Protein AF-A0A6G4N184-F1 (afdb_monomer_lite)

Foldseek 3Di:
DDDDDDDDDDDDDDDDDDDDDDDDDDDDDDDDPPPDPPPPPPDPDDDPVNVVVVVVVVVVVVVVVVV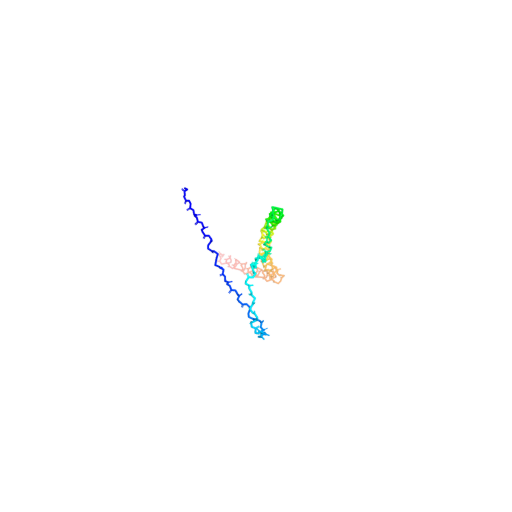VVVVVVVVVVVVVVVVVVVVVVVVVVVVVVVVVVCPDPVNVVVVVVVVVVVVVVVVVVVVVVVVVVD

Structure (mmCIF, N/CA/C/O backbone):
data_AF-A0A6G4N184-F1
#
_entry.id   AF-A0A6G4N184-F1
#
loop_
_atom_site.group_PDB
_atom_site.id
_atom_site.type_symbol
_atom_site.label_atom_id
_atom_site.label_alt_id
_atom_site.label_comp_id
_atom_site.label_asym_id
_atom_site.label_entity_id
_atom_site.label_seq_id
_atom_site.pdbx_PDB_ins_code
_atom_site.Cartn_x
_atom_site.Cartn_y
_atom_site.Cartn_z
_atom_site.occupancy
_atom_site.B_iso_or_equiv
_atom_site.auth_seq_id
_atom_site.auth_comp_id
_atom_site.auth_asym_id
_atom_site.auth_atom_id
_atom_site.pdbx_PDB_model_num
ATOM 1 N N . MET A 1 1 ? 22.943 38.000 -37.585 1.00 46.94 1 MET A N 1
ATOM 2 C CA . MET A 1 1 ? 23.898 37.124 -38.301 1.00 46.94 1 MET A CA 1
ATOM 3 C C . MET A 1 1 ? 25.256 37.806 -38.342 1.00 46.94 1 MET A C 1
ATOM 5 O O . MET A 1 1 ? 25.339 38.854 -38.963 1.00 46.94 1 MET A O 1
ATOM 9 N N . ASN A 1 2 ? 26.290 37.241 -37.702 1.00 30.62 2 ASN A N 1
ATOM 10 C CA . ASN A 1 2 ? 27.669 37.341 -38.196 1.00 30.62 2 ASN A CA 1
ATOM 11 C C . ASN A 1 2 ? 28.578 36.256 -37.573 1.00 30.62 2 ASN A C 1
ATOM 13 O O . ASN A 1 2 ? 28.830 36.250 -36.375 1.00 30.62 2 ASN A O 1
ATOM 17 N N . LYS A 1 3 ? 28.984 35.324 -38.442 1.00 45.38 3 LYS A N 1
ATOM 18 C CA . LYS A 1 3 ? 30.192 34.478 -38.499 1.00 45.38 3 LYS A CA 1
ATOM 19 C C . LYS A 1 3 ? 30.942 34.129 -37.198 1.00 45.38 3 LYS A C 1
ATOM 21 O O . LYS A 1 3 ? 31.739 34.912 -36.699 1.00 45.38 3 LYS A O 1
ATOM 26 N N . VAL A 1 4 ? 30.845 32.859 -36.796 1.00 41.88 4 VAL A N 1
ATOM 27 C CA . VAL A 1 4 ? 31.883 32.159 -36.018 1.00 41.88 4 VAL A CA 1
ATOM 28 C C . VAL A 1 4 ? 32.733 31.318 -36.973 1.00 41.88 4 VAL A C 1
ATOM 30 O O . VAL A 1 4 ? 32.348 30.215 -37.356 1.00 41.88 4 VAL A O 1
ATOM 33 N N . SER A 1 5 ? 33.886 31.853 -37.380 1.00 42.06 5 SER A N 1
ATOM 34 C CA . SER A 1 5 ? 34.944 31.081 -38.041 1.00 42.06 5 SER A CA 1
ATOM 35 C C . SER A 1 5 ? 35.643 30.210 -37.000 1.00 42.06 5 SER A C 1
ATOM 37 O O . SER A 1 5 ? 36.373 30.722 -36.154 1.00 42.06 5 SER A O 1
ATOM 39 N N . LYS A 1 6 ? 35.431 28.893 -37.047 1.00 45.97 6 LYS A N 1
ATOM 40 C CA . LYS A 1 6 ? 36.236 27.935 -36.281 1.00 45.97 6 LYS A CA 1
ATOM 41 C C . LYS A 1 6 ? 37.423 27.490 -37.132 1.00 45.97 6 LYS A C 1
ATOM 43 O O . LYS A 1 6 ? 37.313 26.572 -37.938 1.00 45.97 6 LYS A O 1
ATOM 48 N N . THR A 1 7 ? 38.549 28.168 -36.949 1.00 41.00 7 THR A N 1
ATOM 49 C CA . THR A 1 7 ? 39.866 27.714 -37.405 1.00 41.00 7 THR A CA 1
ATOM 50 C C . THR A 1 7 ? 40.267 26.495 -36.575 1.00 41.00 7 THR A C 1
ATOM 52 O O . THR A 1 7 ? 40.469 26.609 -35.369 1.00 41.00 7 THR A O 1
ATOM 55 N N . LEU A 1 8 ? 40.363 25.323 -37.201 1.00 42.81 8 LEU A N 1
ATOM 56 C CA . LEU A 1 8 ? 40.906 24.119 -36.574 1.00 42.81 8 LEU A CA 1
ATOM 57 C C . LEU A 1 8 ? 42.427 24.105 -36.780 1.00 42.81 8 LEU A C 1
ATOM 59 O O . LEU A 1 8 ? 42.909 23.757 -37.855 1.00 42.81 8 LEU A O 1
ATOM 63 N N . MET A 1 9 ? 43.188 24.505 -35.758 1.00 34.97 9 MET A N 1
ATOM 64 C CA . MET A 1 9 ? 44.626 24.226 -35.693 1.00 34.97 9 MET A CA 1
ATOM 65 C C . MET A 1 9 ? 44.822 22.738 -35.399 1.00 34.97 9 MET A C 1
ATOM 67 O O . MET A 1 9 ? 44.375 22.245 -34.366 1.00 34.97 9 MET A O 1
ATOM 71 N N . THR A 1 10 ? 45.487 22.026 -36.306 1.00 38.78 10 THR A N 1
ATOM 72 C CA . THR A 1 10 ? 45.883 20.628 -36.098 1.00 38.78 10 THR A CA 1
ATOM 73 C C . THR A 1 10 ? 47.377 20.604 -35.800 1.00 38.78 10 THR A C 1
ATOM 75 O O . THR A 1 10 ? 48.195 20.808 -36.693 1.00 38.78 10 THR A O 1
ATOM 78 N N . THR A 1 11 ? 47.734 20.403 -34.534 1.00 34.88 11 THR A N 1
ATOM 79 C CA . THR A 1 11 ? 49.121 20.213 -34.096 1.00 34.88 11 THR A CA 1
ATOM 80 C C . THR A 1 11 ? 49.549 18.782 -34.417 1.00 34.88 11 THR A C 1
ATOM 82 O O . THR A 1 11 ? 48.914 17.835 -33.958 1.00 34.88 11 THR A O 1
ATOM 85 N N . VAL A 1 12 ? 50.614 18.612 -35.202 1.00 36.44 12 VAL A N 1
ATOM 86 C CA . VAL A 1 12 ? 51.192 17.296 -35.521 1.00 36.44 12 VAL A CA 1
ATOM 87 C C . VAL A 1 12 ? 52.353 17.033 -34.565 1.00 36.44 12 VAL A C 1
ATOM 89 O O . VAL A 1 12 ? 53.339 17.765 -34.574 1.00 36.44 12 VAL A O 1
ATOM 92 N N . ALA A 1 13 ? 52.234 15.999 -33.733 1.00 31.69 13 ALA A N 1
ATOM 93 C CA . ALA A 1 13 ? 53.329 15.502 -32.905 1.00 31.69 13 ALA A CA 1
ATOM 94 C C . ALA A 1 13 ? 54.112 14.437 -33.687 1.00 31.69 13 ALA A C 1
ATOM 96 O O . ALA A 1 13 ? 53.571 13.392 -34.045 1.00 31.69 13 ALA A O 1
ATOM 97 N N . THR A 1 14 ? 55.386 14.703 -33.966 1.00 35.19 14 THR A N 1
ATOM 98 C CA . THR A 1 14 ? 56.312 13.753 -34.595 1.00 35.19 14 THR A CA 1
ATOM 99 C C . THR A 1 14 ? 56.845 12.764 -33.559 1.00 35.19 14 THR A C 1
ATOM 101 O O . THR A 1 14 ? 57.525 13.168 -32.618 1.00 35.19 14 THR A O 1
ATOM 104 N N . VAL A 1 15 ? 56.574 11.470 -33.746 1.00 30.14 15 VAL A N 1
ATOM 105 C CA . VAL A 1 15 ? 57.182 10.378 -32.969 1.00 30.14 15 VAL A CA 1
ATOM 106 C C . VAL A 1 15 ? 58.354 9.810 -33.765 1.00 30.14 15 VAL A C 1
ATOM 108 O O . VAL A 1 15 ? 58.165 9.259 -34.847 1.00 30.14 15 VAL A O 1
ATOM 111 N N . ALA A 1 16 ? 59.567 9.949 -33.230 1.00 35.03 16 ALA A N 1
ATOM 112 C CA . ALA A 1 16 ? 60.762 9.293 -33.745 1.00 35.03 16 ALA A CA 1
ATOM 113 C C . ALA A 1 16 ? 60.867 7.883 -33.149 1.00 35.03 16 ALA A C 1
ATOM 115 O O . ALA A 1 16 ? 60.905 7.731 -31.929 1.00 35.03 16 ALA A O 1
ATOM 116 N N . VAL A 1 17 ? 60.945 6.856 -33.998 1.00 37.50 17 VAL A N 1
ATOM 117 C CA . VAL A 1 17 ? 61.327 5.503 -33.573 1.00 37.50 17 VAL A CA 1
ATOM 118 C C . VAL A 1 17 ? 62.785 5.285 -33.962 1.00 37.50 17 VAL A C 1
ATOM 120 O O . VAL A 1 17 ? 63.120 5.125 -35.132 1.00 37.50 17 VAL A O 1
ATOM 123 N N . VAL A 1 18 ? 63.649 5.318 -32.949 1.00 38.09 18 VAL A N 1
ATOM 124 C CA . VAL A 1 18 ? 65.041 4.861 -32.997 1.00 38.09 18 VAL A CA 1
ATOM 125 C C . VAL A 1 18 ? 65.033 3.343 -32.812 1.00 38.09 18 VAL A C 1
ATOM 127 O O . VAL A 1 18 ? 64.516 2.853 -31.810 1.00 38.09 18 VAL A O 1
ATOM 130 N N . GLY A 1 19 ? 65.610 2.600 -33.758 1.00 32.34 19 GLY A N 1
ATOM 131 C CA . GLY A 1 19 ? 65.706 1.142 -33.693 1.00 32.34 19 GLY A CA 1
ATOM 132 C C . GLY A 1 19 ? 66.951 0.590 -34.389 1.00 32.34 19 GLY A C 1
ATOM 133 O O . GLY A 1 19 ? 66.926 0.351 -35.586 1.00 32.34 19 GLY A O 1
ATOM 134 N N . ALA A 1 20 ? 67.999 0.379 -33.586 1.00 37.50 20 ALA A N 1
ATOM 135 C CA . ALA A 1 20 ? 69.068 -0.624 -33.704 1.00 37.50 20 ALA A CA 1
ATOM 136 C C . ALA A 1 20 ? 69.961 -0.681 -34.973 1.00 37.50 20 ALA A C 1
ATOM 138 O O . ALA A 1 20 ? 69.730 -1.444 -35.900 1.00 37.50 20 ALA A O 1
ATOM 139 N N . GLY A 1 21 ? 71.077 0.055 -34.902 1.00 41.72 21 GLY A N 1
ATOM 140 C CA . GLY A 1 21 ? 72.451 -0.412 -35.155 1.00 41.72 21 GLY A CA 1
ATOM 141 C C . GLY A 1 21 ? 72.772 -1.326 -36.346 1.00 41.72 21 GLY A C 1
ATOM 142 O O . GLY A 1 21 ? 72.726 -2.544 -36.220 1.00 41.72 21 GLY A O 1
ATOM 143 N N . GLN A 1 22 ? 73.356 -0.739 -37.395 1.00 33.66 22 GLN A N 1
ATOM 144 C CA . GLN A 1 22 ? 74.527 -1.304 -38.077 1.00 33.66 22 GLN A CA 1
ATOM 145 C C . GLN A 1 22 ? 75.290 -0.181 -38.794 1.00 33.66 22 GLN A C 1
ATOM 147 O O . GLN A 1 22 ? 74.734 0.536 -39.621 1.00 33.66 22 GLN A O 1
ATOM 152 N N . VAL A 1 23 ? 76.561 0.004 -38.430 1.00 38.50 23 VAL A N 1
ATOM 153 C CA . VAL A 1 23 ? 77.491 0.918 -39.104 1.00 38.50 23 VAL A CA 1
ATOM 154 C C . VAL A 1 23 ? 78.084 0.209 -40.321 1.00 38.50 23 VAL A C 1
ATOM 156 O O . VAL A 1 23 ? 78.752 -0.811 -40.179 1.00 38.50 23 VAL A O 1
ATOM 159 N N . VAL A 1 24 ? 77.854 0.752 -41.513 1.00 36.00 24 VAL A N 1
ATOM 160 C CA . VAL A 1 24 ? 78.585 0.405 -42.740 1.00 36.00 24 VAL A CA 1
ATOM 161 C C . VAL A 1 24 ? 79.142 1.691 -43.335 1.00 36.00 24 VAL A C 1
ATOM 163 O O . VAL A 1 24 ? 78.451 2.708 -43.393 1.00 36.00 24 VAL A O 1
ATOM 166 N N . GLN A 1 25 ? 80.434 1.650 -43.663 1.00 36.00 25 GLN A N 1
ATOM 167 C CA . GLN A 1 25 ? 81.194 2.775 -44.195 1.00 36.00 25 GLN A CA 1
ATOM 168 C C . GLN A 1 25 ? 80.622 3.253 -45.534 1.00 36.00 25 GLN A C 1
ATOM 170 O O . GLN A 1 25 ? 80.062 2.474 -46.301 1.00 36.00 25 GLN A O 1
ATOM 175 N N . ALA A 1 26 ? 80.751 4.557 -45.770 1.00 38.69 26 ALA A N 1
ATOM 176 C CA . ALA A 1 26 ? 80.214 5.246 -46.929 1.00 38.69 26 ALA A CA 1
ATOM 177 C C . ALA A 1 26 ? 81.059 4.965 -48.180 1.00 38.69 26 ALA A C 1
ATOM 179 O O . ALA A 1 26 ? 82.095 5.595 -48.386 1.00 38.69 26 ALA A O 1
ATOM 180 N N . GLU A 1 27 ? 80.588 4.059 -49.034 1.00 35.69 27 GLU A N 1
ATOM 181 C CA . GLU A 1 27 ? 80.900 4.139 -50.459 1.00 35.69 27 GLU A CA 1
ATOM 182 C C . GLU A 1 27 ? 80.143 5.347 -51.037 1.00 35.69 27 GLU A C 1
ATOM 184 O O . GLU A 1 27 ? 78.963 5.551 -50.744 1.00 35.69 27 GLU A O 1
ATOM 189 N N . ASP A 1 28 ? 80.831 6.165 -51.829 1.00 42.22 28 ASP A N 1
ATOM 190 C CA . ASP A 1 28 ? 80.302 7.349 -52.508 1.00 42.22 28 ASP A CA 1
ATOM 191 C C . ASP A 1 28 ? 79.188 6.957 -53.497 1.00 42.22 28 ASP A C 1
ATOM 193 O O . ASP A 1 28 ? 79.433 6.583 -54.646 1.00 42.22 28 ASP A O 1
ATOM 197 N N . VAL A 1 29 ? 77.936 6.985 -53.032 1.00 39.38 29 VAL A N 1
ATOM 198 C CA . VAL A 1 29 ? 76.754 6.784 -53.872 1.00 39.38 29 VAL A CA 1
ATOM 199 C C . VAL A 1 29 ? 76.215 8.159 -54.251 1.00 39.38 29 VAL A C 1
ATOM 201 O O . VAL A 1 29 ? 75.617 8.852 -53.428 1.00 39.38 29 VAL A O 1
ATOM 204 N N . GLN A 1 30 ? 76.407 8.537 -55.520 1.00 39.91 30 GLN A N 1
ATOM 205 C CA . GLN A 1 30 ? 75.717 9.663 -56.160 1.00 39.91 30 GLN A CA 1
ATOM 206 C C . GLN A 1 30 ? 74.243 9.712 -55.725 1.00 39.91 30 GLN A C 1
ATOM 208 O O . GLN A 1 30 ? 73.582 8.666 -55.748 1.00 39.91 30 GLN A O 1
ATOM 213 N N . PRO A 1 31 ? 73.690 10.891 -55.383 1.00 37.41 31 PRO A N 1
ATOM 214 C CA . PRO A 1 31 ? 72.294 11.003 -54.999 1.00 37.41 31 PRO A CA 1
ATOM 215 C C . PRO A 1 31 ? 71.417 10.654 -56.204 1.00 37.41 31 PRO A C 1
ATOM 217 O O . PRO A 1 31 ? 71.135 11.486 -57.062 1.00 37.41 31 PRO A O 1
ATOM 220 N N . LYS A 1 32 ? 70.977 9.395 -56.284 1.00 45.31 32 LYS A N 1
ATOM 221 C CA . LYS A 1 32 ? 69.820 9.034 -57.096 1.00 45.31 32 LYS A CA 1
ATOM 222 C C . LYS A 1 32 ? 68.641 9.769 -56.488 1.00 45.31 32 LYS A C 1
ATOM 224 O O . LYS A 1 32 ? 68.368 9.588 -55.303 1.00 45.31 32 LYS A O 1
ATOM 229 N N . GLU A 1 33 ? 67.967 10.587 -57.294 1.00 39.50 33 GLU A N 1
ATOM 230 C CA . GLU A 1 33 ? 66.673 11.162 -56.948 1.00 39.50 33 GLU A CA 1
ATOM 231 C C . GLU A 1 33 ? 65.775 10.038 -56.441 1.00 39.50 33 GLU A C 1
ATOM 233 O O . GLU A 1 33 ? 65.269 9.205 -57.200 1.00 39.50 33 GLU A O 1
ATOM 238 N N . ILE A 1 34 ? 65.612 9.986 -55.126 1.00 38.81 34 ILE A N 1
ATOM 239 C CA . ILE A 1 34 ? 64.627 9.126 -54.510 1.00 38.81 34 ILE A CA 1
ATOM 240 C C . ILE A 1 34 ? 63.319 9.823 -54.851 1.00 38.81 34 ILE A C 1
ATOM 242 O O . ILE A 1 34 ? 62.928 10.782 -54.187 1.00 38.81 34 ILE A O 1
ATOM 246 N N . LYS A 1 35 ? 62.675 9.402 -55.948 1.00 41.75 35 LYS A N 1
ATOM 247 C CA . LYS A 1 35 ? 61.248 9.648 -56.149 1.00 41.75 35 LYS A CA 1
ATOM 248 C C . LYS A 1 35 ? 60.589 9.093 -54.903 1.00 41.75 35 LYS A C 1
ATOM 250 O O . LYS A 1 35 ? 60.458 7.879 -54.768 1.00 41.75 35 LYS A O 1
ATOM 255 N N . GLY A 1 36 ? 60.300 9.983 -53.960 1.00 39.34 36 GLY A N 1
ATOM 256 C CA . GLY A 1 36 ? 59.689 9.627 -52.702 1.00 39.34 36 GLY A CA 1
ATOM 257 C C . GLY A 1 36 ? 58.406 8.893 -53.027 1.00 39.34 36 GLY A C 1
ATOM 258 O O . GLY A 1 36 ? 57.444 9.491 -53.499 1.00 39.34 36 GLY A O 1
ATOM 259 N N . THR A 1 37 ? 58.389 7.585 -52.810 1.00 46.38 37 THR A N 1
ATOM 260 C CA . THR A 1 37 ? 57.138 6.897 -52.544 1.00 46.38 37 THR A CA 1
ATOM 261 C C . THR A 1 37 ? 56.688 7.444 -51.202 1.00 46.38 37 THR A C 1
ATOM 263 O O . THR A 1 37 ? 57.091 6.947 -50.152 1.00 46.38 37 THR A O 1
ATOM 266 N N . GLU A 1 38 ? 55.928 8.542 -51.246 1.00 44.66 38 GLU A N 1
ATOM 267 C CA . GLU A 1 38 ? 55.043 8.931 -50.158 1.00 44.66 38 GLU A CA 1
ATOM 268 C C . GLU A 1 38 ? 54.315 7.655 -49.753 1.00 44.66 38 GLU A C 1
ATOM 270 O O . GLU A 1 38 ? 53.523 7.109 -50.526 1.00 44.66 38 GLU A O 1
ATOM 275 N N . ALA A 1 39 ? 54.642 7.124 -48.575 1.00 49.28 39 ALA A N 1
ATOM 276 C CA . ALA A 1 39 ? 53.852 6.072 -47.978 1.00 49.28 39 ALA A CA 1
ATOM 277 C C . ALA A 1 39 ? 52.458 6.668 -47.802 1.00 49.28 39 ALA A C 1
ATOM 279 O O . ALA A 1 39 ? 52.222 7.480 -46.908 1.00 49.28 39 ALA A O 1
ATOM 280 N N . THR A 1 40 ? 51.558 6.335 -48.724 1.00 44.38 40 THR A N 1
ATOM 281 C CA . THR A 1 40 ? 50.182 6.796 -48.693 1.00 44.38 40 THR A CA 1
ATOM 282 C C . THR A 1 40 ? 49.567 6.147 -47.466 1.00 44.38 40 THR A C 1
ATOM 284 O O . THR A 1 40 ? 49.160 4.987 -47.495 1.00 44.38 40 THR A O 1
ATOM 287 N N . GLN A 1 41 ? 49.549 6.863 -46.343 1.00 48.94 41 GLN A N 1
ATOM 288 C CA . GLN A 1 41 ? 48.715 6.479 -45.223 1.00 48.94 41 GLN A CA 1
ATOM 289 C C . GLN A 1 41 ? 47.285 6.567 -45.753 1.00 48.94 41 GLN A C 1
ATOM 291 O O . GLN A 1 41 ? 46.744 7.660 -45.909 1.00 48.94 41 GLN A O 1
ATOM 296 N N . SER A 1 42 ? 46.718 5.417 -46.125 1.00 51.28 42 SER A N 1
ATOM 297 C CA . SER A 1 42 ? 45.340 5.290 -46.588 1.00 51.28 42 SER A CA 1
ATOM 298 C C . SER A 1 42 ? 44.425 5.804 -45.482 1.00 51.28 42 SER A C 1
ATOM 300 O O . SER A 1 42 ? 44.044 5.075 -44.566 1.00 51.28 42 SER A O 1
ATOM 302 N N . LYS A 1 43 ? 44.105 7.094 -45.537 1.00 58.62 43 LYS A N 1
ATOM 303 C CA . LYS A 1 43 ? 43.125 7.715 -44.666 1.00 58.62 43 LYS A CA 1
ATOM 304 C C . LYS A 1 43 ? 41.775 7.148 -45.085 1.00 58.62 43 LYS A C 1
ATOM 306 O O . LYS A 1 43 ? 41.303 7.440 -46.183 1.00 58.62 43 LYS A O 1
ATOM 311 N N . ALA A 1 44 ? 41.187 6.304 -44.237 1.00 65.81 44 ALA A N 1
ATOM 312 C CA . ALA A 1 44 ? 39.837 5.800 -44.451 1.00 65.81 44 ALA A CA 1
ATOM 313 C C . ALA A 1 44 ? 38.910 7.005 -44.670 1.00 65.81 44 ALA A C 1
ATOM 315 O O . ALA A 1 44 ? 38.780 7.875 -43.805 1.00 65.81 44 ALA A O 1
ATOM 316 N N . THR A 1 45 ? 38.361 7.109 -45.877 1.00 78.25 45 THR A N 1
ATOM 317 C CA . THR A 1 45 ? 37.470 8.203 -46.252 1.00 78.25 45 THR A CA 1
ATOM 318 C C . THR A 1 45 ? 36.067 7.787 -45.856 1.00 78.25 45 THR A C 1
ATOM 320 O O . THR A 1 45 ? 35.568 6.793 -46.369 1.00 78.25 45 THR A O 1
ATOM 323 N N . VAL A 1 46 ? 35.455 8.533 -44.935 1.00 81.44 46 VAL A N 1
ATOM 324 C CA . VAL A 1 46 ? 34.060 8.315 -44.538 1.00 81.44 46 VAL A CA 1
ATOM 325 C C . VAL A 1 46 ? 33.173 8.468 -45.767 1.00 81.44 46 VAL A C 1
ATOM 327 O O . VAL A 1 46 ? 33.175 9.511 -46.425 1.00 81.44 46 VAL A O 1
ATOM 330 N N . THR A 1 47 ? 32.421 7.420 -46.067 1.00 89.75 47 THR A N 1
ATOM 331 C CA . THR A 1 47 ? 31.508 7.362 -47.206 1.00 89.75 47 THR A CA 1
ATOM 332 C C . THR A 1 47 ? 30.122 7.879 -46.829 1.00 89.75 47 THR A C 1
ATOM 334 O O . THR A 1 47 ? 29.726 7.923 -45.659 1.00 89.75 47 THR A O 1
ATOM 337 N N . LYS A 1 48 ? 29.346 8.285 -47.836 1.00 90.00 48 LYS A N 1
ATOM 338 C CA . LYS A 1 48 ? 27.969 8.754 -47.637 1.00 90.00 48 LYS A CA 1
ATOM 339 C C . LYS A 1 48 ? 27.078 7.632 -47.091 1.00 90.00 48 LYS A C 1
ATOM 341 O O . LYS A 1 48 ? 26.184 7.885 -46.286 1.00 90.00 48 LYS A O 1
ATOM 346 N N . GLU A 1 49 ? 27.354 6.401 -47.501 1.00 91.75 49 GLU A N 1
ATOM 347 C CA . GLU A 1 49 ? 26.661 5.178 -47.108 1.00 91.75 49 GLU A CA 1
ATOM 348 C C . GLU A 1 49 ? 26.882 4.857 -45.621 1.00 91.75 49 GLU A C 1
ATOM 350 O O . GLU A 1 49 ? 25.930 4.528 -44.908 1.00 91.75 49 GLU A O 1
ATOM 355 N N . GLU A 1 50 ? 28.111 5.017 -45.120 1.00 90.44 50 GLU A N 1
ATOM 356 C CA . GLU A 1 50 ? 28.434 4.849 -43.695 1.00 90.44 50 GLU A CA 1
ATOM 357 C C . GLU A 1 50 ? 27.727 5.893 -42.821 1.00 90.44 50 GLU A C 1
ATOM 359 O O . GLU A 1 50 ? 27.196 5.555 -41.756 1.00 90.44 50 GLU A O 1
ATOM 364 N N . VAL A 1 51 ? 27.659 7.148 -43.282 1.00 94.50 51 VAL A N 1
ATOM 365 C CA . VAL A 1 51 ? 26.924 8.220 -42.588 1.00 94.50 51 VAL A CA 1
ATOM 366 C C . VAL A 1 51 ? 25.425 7.926 -42.569 1.00 94.50 51 VAL A C 1
ATOM 368 O O . VAL A 1 51 ? 24.810 7.995 -41.508 1.00 94.50 51 VAL A O 1
ATOM 371 N N . ALA A 1 52 ? 24.835 7.537 -43.703 1.00 94.88 52 ALA A N 1
ATOM 372 C CA . ALA A 1 52 ? 23.410 7.207 -43.789 1.00 94.88 52 ALA A CA 1
ATOM 373 C C . ALA A 1 52 ? 23.034 6.006 -42.902 1.00 94.88 52 ALA A C 1
ATOM 375 O O . ALA A 1 52 ? 22.021 6.029 -42.197 1.00 94.88 52 ALA A O 1
ATOM 376 N N . THR A 1 53 ? 23.887 4.978 -42.877 1.00 96.25 53 THR A N 1
ATOM 377 C CA . THR A 1 53 ? 23.721 3.813 -41.997 1.00 96.25 53 THR A CA 1
ATOM 378 C C . THR A 1 53 ? 23.784 4.221 -40.529 1.00 96.25 53 THR A C 1
ATOM 380 O O . THR A 1 53 ? 22.961 3.790 -39.721 1.00 96.25 53 THR A O 1
ATOM 383 N N . SER A 1 54 ? 24.749 5.069 -40.172 1.00 97.12 54 SER A N 1
ATOM 384 C CA . SER A 1 54 ? 24.899 5.562 -38.802 1.00 97.12 54 SER A CA 1
ATOM 385 C C . SER A 1 54 ? 23.706 6.416 -38.379 1.00 97.12 54 SER A C 1
ATOM 387 O O . SER A 1 54 ? 23.191 6.224 -37.280 1.00 97.12 54 SER A O 1
ATOM 389 N N . GLN A 1 55 ? 23.203 7.281 -39.261 1.00 97.38 55 GLN A N 1
ATOM 390 C CA . GLN A 1 55 ? 22.021 8.094 -38.985 1.00 97.38 55 GLN A CA 1
ATOM 391 C C . GLN A 1 55 ? 20.779 7.224 -38.761 1.00 97.38 55 GLN A C 1
ATOM 393 O O . GLN A 1 55 ? 20.088 7.397 -37.766 1.00 97.38 55 GLN A O 1
ATOM 398 N N . THR A 1 56 ? 20.564 6.206 -39.598 1.00 97.81 56 THR A N 1
ATOM 399 C CA . THR A 1 56 ? 19.441 5.263 -39.431 1.00 97.81 56 THR A CA 1
ATOM 400 C C . THR A 1 56 ? 19.495 4.547 -38.076 1.00 97.81 56 THR A C 1
ATOM 402 O O . THR A 1 56 ? 18.471 4.366 -37.412 1.00 97.81 56 THR A O 1
ATOM 405 N N . LYS A 1 57 ? 20.698 4.156 -37.627 1.00 98.00 57 LYS A N 1
ATOM 406 C CA . LYS A 1 57 ? 20.899 3.556 -36.298 1.00 98.00 57 LYS A CA 1
ATOM 407 C C . LYS A 1 57 ? 20.576 4.543 -35.178 1.00 98.00 57 LYS A C 1
ATOM 409 O O . LYS A 1 57 ? 19.925 4.153 -34.213 1.00 98.00 57 LYS A O 1
ATOM 414 N N . VAL A 1 58 ? 21.004 5.799 -35.309 1.00 98.44 58 VAL A N 1
ATOM 415 C CA . VAL A 1 58 ? 20.704 6.866 -34.341 1.00 98.44 58 VAL A CA 1
ATOM 416 C C . VAL A 1 58 ? 19.202 7.129 -34.263 1.00 98.44 58 VAL A C 1
ATOM 418 O O . VAL A 1 58 ? 18.661 7.191 -33.160 1.00 98.44 58 VAL A O 1
ATOM 421 N N . ASP A 1 59 ? 18.512 7.217 -35.397 1.00 98.50 59 ASP A N 1
ATOM 422 C CA . ASP A 1 59 ? 17.068 7.466 -35.439 1.00 98.50 59 ASP A CA 1
ATOM 423 C C . ASP A 1 59 ? 16.293 6.304 -34.800 1.00 98.50 59 ASP A C 1
ATOM 425 O O . ASP A 1 59 ? 15.410 6.515 -33.967 1.00 98.50 59 ASP A O 1
ATOM 429 N N . THR A 1 60 ? 16.694 5.064 -35.104 1.00 98.31 60 THR A N 1
ATOM 430 C CA . THR A 1 60 ? 16.110 3.854 -34.501 1.00 98.31 60 THR A CA 1
ATOM 431 C C . THR A 1 60 ? 16.323 3.824 -32.987 1.00 98.31 60 THR A C 1
ATOM 433 O O . THR A 1 60 ? 15.384 3.577 -32.230 1.00 98.31 60 THR A O 1
ATOM 436 N N . ALA A 1 61 ? 17.546 4.106 -32.527 1.00 98.50 61 ALA A N 1
ATOM 437 C CA . ALA A 1 61 ? 17.863 4.155 -31.103 1.00 98.50 61 ALA A CA 1
ATOM 438 C C . ALA A 1 61 ? 17.083 5.269 -30.387 1.00 98.50 61 ALA A C 1
ATOM 440 O O . ALA A 1 61 ? 16.571 5.055 -29.291 1.00 98.50 61 ALA A O 1
ATOM 441 N N . THR A 1 62 ? 16.938 6.431 -31.026 1.00 98.50 62 THR A N 1
ATOM 442 C CA . THR A 1 62 ? 16.181 7.569 -30.488 1.00 98.50 62 THR A CA 1
ATOM 443 C C . THR A 1 62 ? 14.708 7.210 -30.308 1.00 98.50 62 THR A C 1
ATOM 445 O O . THR A 1 62 ? 14.159 7.410 -29.225 1.00 98.50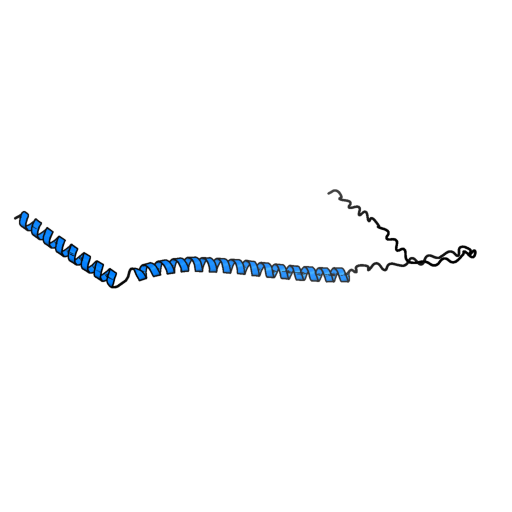 62 THR A O 1
ATOM 448 N N . ALA A 1 63 ? 14.084 6.599 -31.319 1.00 98.56 63 ALA A N 1
ATOM 449 C CA . ALA A 1 63 ? 12.696 6.150 -31.236 1.00 98.56 63 ALA A CA 1
ATOM 450 C C . ALA A 1 63 ? 12.493 5.088 -30.140 1.00 98.56 63 ALA A C 1
ATOM 452 O O . ALA A 1 63 ? 11.523 5.153 -29.381 1.00 98.56 63 ALA A O 1
ATOM 453 N N . ALA A 1 64 ? 13.426 4.138 -30.011 1.00 98.56 64 ALA A N 1
ATOM 454 C CA . ALA A 1 64 ? 13.380 3.120 -28.963 1.00 98.56 64 ALA A CA 1
ATOM 455 C C . ALA A 1 64 ? 13.493 3.733 -27.556 1.00 98.56 64 ALA A C 1
ATOM 457 O O . ALA A 1 64 ? 12.730 3.367 -26.660 1.00 98.56 64 ALA A O 1
ATOM 458 N N . VAL A 1 65 ? 14.397 4.700 -27.362 1.00 98.75 65 VAL A N 1
ATOM 459 C CA . VAL A 1 65 ? 14.552 5.419 -26.087 1.00 98.75 65 VAL A CA 1
ATOM 460 C C . VAL A 1 65 ? 13.302 6.233 -25.754 1.00 98.75 65 VAL A C 1
ATOM 462 O O . VAL A 1 65 ? 12.862 6.224 -24.604 1.00 98.75 65 VAL A O 1
ATOM 465 N N . GLU A 1 66 ? 12.688 6.897 -26.734 1.00 98.56 66 GLU A N 1
ATOM 466 C CA . GLU A 1 66 ? 11.450 7.650 -26.514 1.00 98.56 66 GLU A CA 1
ATOM 467 C C . GLU A 1 66 ? 10.289 6.727 -26.111 1.00 98.56 66 GLU A C 1
ATOM 469 O O . GLU A 1 66 ? 9.561 7.017 -25.155 1.00 98.56 66 GLU A O 1
ATOM 474 N N . ALA A 1 67 ? 10.140 5.585 -26.790 1.00 98.44 67 ALA A N 1
ATOM 475 C CA . ALA A 1 67 ? 9.138 4.578 -26.451 1.00 98.44 67 ALA A CA 1
ATOM 476 C C . ALA A 1 67 ? 9.351 4.027 -25.031 1.00 98.44 67 ALA A C 1
ATOM 478 O O . ALA A 1 67 ? 8.412 3.988 -24.229 1.00 98.44 67 ALA A O 1
ATOM 479 N N . GLN A 1 68 ? 10.596 3.684 -24.687 1.00 98.62 68 GLN A N 1
ATOM 480 C CA . GLN A 1 68 ? 10.945 3.208 -23.351 1.00 98.62 68 GLN A CA 1
ATOM 481 C C . GLN A 1 68 ? 10.673 4.274 -22.284 1.00 98.62 68 GLN A C 1
ATOM 483 O O . GLN A 1 68 ? 10.119 3.959 -21.233 1.00 98.62 68 GLN A O 1
ATOM 488 N N . SER A 1 69 ? 11.007 5.540 -22.551 1.00 98.56 69 SER A N 1
ATOM 489 C CA . SER A 1 69 ? 10.764 6.649 -21.622 1.00 98.56 69 SER A CA 1
ATOM 490 C C . SER A 1 69 ? 9.275 6.815 -21.313 1.00 98.56 69 SER A C 1
ATOM 492 O O . SER A 1 69 ? 8.894 6.916 -20.146 1.00 98.56 69 SER A O 1
ATOM 494 N N . LYS A 1 70 ? 8.410 6.768 -22.335 1.00 98.62 70 LYS A N 1
ATOM 495 C CA . LYS A 1 70 ? 6.950 6.828 -22.153 1.00 98.62 70 LYS A CA 1
ATOM 496 C C . LYS A 1 70 ? 6.443 5.665 -21.299 1.00 98.62 70 LYS A C 1
ATOM 498 O O . LYS A 1 70 ? 5.693 5.897 -20.353 1.00 98.62 70 LYS A O 1
ATOM 503 N N . SER A 1 71 ? 6.897 4.443 -21.587 1.00 98.44 71 SER A N 1
ATOM 504 C CA . SER A 1 71 ? 6.514 3.254 -20.819 1.00 98.44 71 SER A CA 1
ATOM 505 C C . SER A 1 71 ? 6.954 3.349 -19.357 1.00 98.44 71 SER A C 1
ATOM 507 O O . SER A 1 71 ? 6.159 3.086 -18.458 1.00 98.44 71 SER A O 1
ATOM 509 N N . THR A 1 72 ? 8.200 3.756 -19.101 1.00 98.62 72 THR A N 1
ATOM 510 C CA . THR A 1 72 ? 8.734 3.891 -17.740 1.00 98.62 72 THR A CA 1
ATOM 511 C C . THR A 1 72 ? 8.000 4.977 -16.954 1.00 98.62 72 THR A C 1
ATOM 513 O O . THR A 1 72 ? 7.649 4.764 -15.796 1.00 98.62 72 THR A O 1
ATOM 516 N N . ASN A 1 73 ? 7.703 6.119 -17.581 1.00 98.69 73 ASN A N 1
ATOM 517 C CA . ASN A 1 73 ? 6.947 7.194 -16.938 1.00 98.69 73 ASN A CA 1
ATOM 518 C C . ASN A 1 73 ? 5.522 6.758 -16.575 1.00 98.69 73 ASN A C 1
ATOM 520 O O . ASN A 1 73 ? 5.020 7.134 -15.516 1.00 98.69 73 ASN A O 1
ATOM 524 N N . GLN A 1 74 ? 4.869 5.962 -17.427 1.00 98.69 74 GLN A N 1
ATOM 525 C CA . GLN A 1 74 ? 3.551 5.418 -17.110 1.00 98.69 74 GLN A CA 1
ATOM 526 C C . GLN A 1 74 ? 3.631 4.417 -15.952 1.00 98.69 74 GLN A C 1
ATOM 528 O O . GLN A 1 74 ? 2.913 4.578 -14.969 1.00 98.69 74 GLN A O 1
ATOM 533 N N . ALA A 1 75 ? 4.577 3.476 -16.000 1.00 98.75 75 ALA A N 1
ATOM 534 C CA . ALA A 1 75 ? 4.793 2.523 -14.914 1.00 98.75 75 ALA A CA 1
ATOM 535 C C . ALA A 1 75 ? 5.069 3.226 -13.572 1.00 98.75 75 ALA A C 1
ATOM 537 O O . ALA A 1 75 ? 4.551 2.815 -12.537 1.00 98.75 75 ALA A O 1
ATOM 538 N N . GLN A 1 76 ? 5.821 4.332 -13.573 1.00 98.75 76 GLN A N 1
ATOM 539 C CA . GLN A 1 76 ? 6.064 5.122 -12.363 1.00 98.75 76 GLN A CA 1
ATOM 540 C C . GLN A 1 76 ? 4.773 5.735 -11.791 1.00 98.75 76 GLN A C 1
ATOM 542 O O . GLN A 1 76 ? 4.596 5.767 -10.571 1.00 98.75 76 GLN A O 1
ATOM 547 N N . LYS A 1 77 ? 3.861 6.218 -12.646 1.00 98.75 77 LYS A N 1
ATOM 548 C CA . LYS A 1 77 ? 2.551 6.733 -12.209 1.00 98.75 77 LYS A CA 1
ATOM 549 C C . LYS A 1 77 ? 1.675 5.630 -11.627 1.00 98.75 77 LYS A C 1
ATOM 551 O O . LYS A 1 77 ? 1.034 5.850 -10.596 1.00 98.75 77 LYS A O 1
ATOM 556 N N . ASP A 1 78 ? 1.679 4.460 -12.254 1.00 98.62 78 ASP A N 1
ATOM 557 C CA . ASP A 1 78 ? 0.894 3.310 -11.806 1.00 98.62 78 ASP A CA 1
ATOM 558 C C . ASP A 1 78 ? 1.403 2.815 -10.446 1.00 98.62 78 ASP A C 1
ATOM 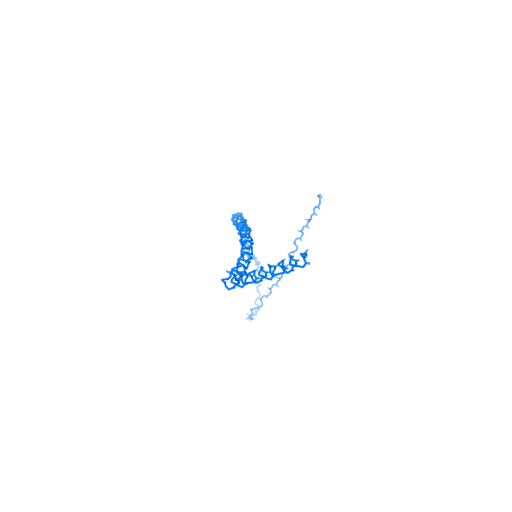560 O O . ASP A 1 78 ? 0.617 2.643 -9.514 1.00 98.62 78 ASP A O 1
ATOM 564 N N . VAL A 1 79 ? 2.728 2.718 -10.277 1.00 98.81 79 VAL A N 1
ATOM 565 C CA . VAL A 1 79 ? 3.362 2.376 -8.993 1.00 98.81 79 VAL A CA 1
ATOM 566 C C . VAL A 1 79 ? 3.023 3.401 -7.914 1.00 98.81 79 VAL A C 1
ATOM 568 O O . VAL A 1 79 ? 2.659 3.014 -6.809 1.00 98.81 79 VAL A O 1
ATOM 571 N N . ARG A 1 80 ? 3.080 4.704 -8.216 1.00 98.75 80 ARG A N 1
ATOM 572 C CA . ARG A 1 80 ? 2.729 5.747 -7.238 1.00 98.75 80 ARG A CA 1
ATOM 573 C C . ARG A 1 80 ? 1.258 5.675 -6.824 1.00 98.75 80 ARG A C 1
ATOM 575 O O . ARG A 1 80 ? 0.935 5.909 -5.662 1.00 98.75 80 ARG A O 1
ATOM 582 N N . THR A 1 81 ? 0.371 5.354 -7.763 1.00 98.75 81 THR A N 1
ATOM 583 C CA . THR A 1 81 ? -1.050 5.126 -7.474 1.00 98.75 81 THR A CA 1
ATOM 584 C C . THR A 1 81 ? -1.218 3.923 -6.548 1.00 98.75 81 THR A C 1
ATOM 586 O O . THR A 1 81 ? -1.836 4.055 -5.494 1.00 98.75 81 THR A O 1
ATOM 589 N N . ALA A 1 82 ? -0.596 2.790 -6.885 1.00 98.81 82 ALA A N 1
ATOM 590 C CA . ALA A 1 82 ? -0.644 1.579 -6.072 1.00 98.81 82 ALA A CA 1
ATOM 591 C C . ALA A 1 82 ? -0.068 1.799 -4.661 1.00 98.81 82 ALA A C 1
ATOM 593 O O . ALA A 1 82 ? -0.668 1.372 -3.678 1.00 98.81 82 ALA A O 1
ATOM 594 N N . GLU A 1 83 ? 1.050 2.520 -4.539 1.00 98.81 83 GLU A N 1
ATOM 595 C CA . GLU A 1 83 ? 1.662 2.863 -3.251 1.00 98.81 83 GLU A CA 1
ATOM 596 C C . GLU A 1 83 ? 0.704 3.673 -2.367 1.00 98.81 83 GLU A C 1
ATOM 598 O O . GLU A 1 83 ? 0.567 3.395 -1.175 1.00 98.81 83 GLU A O 1
ATOM 603 N N . ASN A 1 84 ? 0.011 4.658 -2.943 1.00 98.75 84 ASN A N 1
ATOM 604 C CA . ASN A 1 84 ? -0.969 5.451 -2.204 1.00 98.75 84 ASN A CA 1
ATOM 605 C C . ASN A 1 84 ? -2.162 4.601 -1.754 1.00 98.75 84 ASN A C 1
ATOM 607 O O . ASN A 1 84 ? -2.570 4.715 -0.600 1.00 98.75 84 ASN A O 1
ATOM 611 N N . THR A 1 85 ? -2.672 3.713 -2.614 1.00 98.81 85 THR A N 1
ATOM 612 C CA . THR A 1 85 ? -3.728 2.763 -2.237 1.00 98.81 85 THR A CA 1
ATOM 613 C C . THR A 1 85 ? -3.286 1.885 -1.069 1.00 98.81 85 THR A C 1
ATOM 615 O O . THR A 1 85 ? -4.007 1.781 -0.082 1.00 98.81 85 THR A O 1
ATOM 618 N N . VAL A 1 86 ? -2.078 1.317 -1.121 1.00 98.88 86 VAL A N 1
ATOM 619 C CA . VAL A 1 86 ? -1.547 0.484 -0.031 1.00 98.88 86 VAL A CA 1
ATOM 620 C C . VAL A 1 86 ? -1.443 1.270 1.276 1.00 98.88 86 VAL A C 1
ATOM 622 O O . VAL A 1 86 ? -1.824 0.750 2.322 1.00 98.88 86 VAL A O 1
ATOM 625 N N . LYS A 1 87 ? -0.974 2.524 1.247 1.00 98.81 87 LYS A N 1
ATOM 626 C CA . LYS A 1 87 ? -0.907 3.374 2.452 1.00 98.81 87 LYS A CA 1
ATOM 627 C C . LYS A 1 87 ? -2.286 3.628 3.060 1.00 98.81 87 LYS A C 1
ATOM 629 O O . LYS A 1 87 ? -2.442 3.524 4.280 1.00 98.81 87 LYS A O 1
ATOM 634 N N . THR A 1 88 ? -3.276 3.941 2.225 1.00 98.75 88 THR A N 1
ATOM 635 C CA . THR A 1 88 ? -4.660 4.142 2.670 1.00 98.75 88 THR A CA 1
ATOM 636 C C . THR A 1 88 ? -5.218 2.869 3.293 1.00 98.75 88 THR A C 1
ATOM 638 O O . THR A 1 88 ? -5.662 2.900 4.438 1.00 98.75 88 THR A O 1
ATOM 641 N N . GLU A 1 89 ? -5.111 1.735 2.603 1.00 98.81 89 GLU A N 1
ATOM 642 C CA . GLU A 1 89 ? -5.654 0.474 3.108 1.00 98.81 89 GLU A CA 1
ATOM 643 C C . GLU A 1 89 ? -4.922 -0.022 4.357 1.00 98.81 89 GLU A C 1
ATOM 645 O O . GLU A 1 89 ? -5.556 -0.524 5.278 1.00 98.81 89 GLU A O 1
ATOM 650 N N . THR A 1 90 ? -3.612 0.207 4.468 1.00 98.81 90 THR A N 1
ATOM 651 C CA . THR A 1 90 ? -2.858 -0.094 5.699 1.00 98.81 90 THR A CA 1
ATOM 652 C C . THR A 1 90 ? -3.416 0.685 6.895 1.00 98.81 90 THR A C 1
ATOM 654 O O . THR A 1 90 ? -3.554 0.138 7.988 1.00 98.81 90 THR A O 1
ATOM 657 N N . THR A 1 91 ? -3.784 1.953 6.689 1.00 98.69 91 THR A N 1
ATOM 658 C CA . THR A 1 91 ? -4.393 2.789 7.736 1.00 98.69 91 THR A CA 1
ATOM 659 C C . THR A 1 91 ? -5.794 2.292 8.099 1.00 98.69 91 THR A C 1
ATOM 661 O O . THR A 1 91 ? -6.120 2.179 9.281 1.00 98.69 91 THR A O 1
ATOM 664 N N . ASN A 1 92 ? -6.606 1.943 7.096 1.00 98.69 92 ASN A N 1
ATOM 665 C CA . ASN A 1 92 ? -7.954 1.409 7.300 1.00 98.69 92 ASN A CA 1
ATOM 666 C C . ASN A 1 92 ? -7.923 0.082 8.073 1.00 98.69 92 ASN A C 1
ATOM 668 O O . ASN A 1 92 ? -8.695 -0.100 9.014 1.00 98.69 92 ASN A O 1
ATOM 672 N N . VAL A 1 93 ? -7.001 -0.824 7.723 1.00 98.81 93 VAL A N 1
ATOM 673 C CA . VAL A 1 93 ? -6.812 -2.107 8.417 1.00 98.81 93 VAL A CA 1
ATOM 674 C C . VAL A 1 93 ? -6.419 -1.886 9.875 1.00 98.81 93 VAL A C 1
ATOM 676 O O . VAL A 1 93 ? -7.027 -2.491 10.753 1.00 98.81 93 VAL A O 1
ATOM 679 N N . ALA A 1 94 ? -5.482 -0.975 10.159 1.00 98.56 94 ALA A N 1
ATOM 680 C CA . ALA A 1 94 ? -5.091 -0.664 11.536 1.00 98.56 94 ALA A CA 1
ATOM 681 C C . ALA A 1 94 ? -6.264 -0.112 12.372 1.00 98.56 94 ALA A C 1
ATOM 683 O O . ALA A 1 94 ? -6.426 -0.464 13.543 1.00 98.56 94 ALA A O 1
ATOM 684 N N . GLN A 1 95 ? -7.121 0.726 11.778 1.00 98.62 95 GLN A N 1
ATOM 685 C CA . GLN A 1 95 ? -8.327 1.215 12.450 1.00 98.62 95 GLN A CA 1
ATOM 686 C C . GLN A 1 95 ? -9.335 0.085 12.705 1.00 98.62 95 GLN A C 1
ATOM 688 O O . GLN A 1 95 ? -9.883 -0.008 13.805 1.00 98.62 95 GLN A O 1
ATOM 693 N N . ALA A 1 96 ? -9.567 -0.776 11.712 1.00 98.62 96 ALA A N 1
ATOM 694 C CA . ALA A 1 96 ? -10.467 -1.918 11.838 1.00 98.62 96 ALA A CA 1
ATOM 695 C C . ALA A 1 96 ? -9.989 -2.902 12.916 1.00 98.62 96 ALA A C 1
ATOM 697 O O . ALA A 1 96 ? -10.797 -3.395 13.701 1.00 98.62 96 ALA A O 1
ATOM 698 N N . GLU A 1 97 ? -8.678 -3.132 13.008 1.00 98.50 97 GLU A N 1
ATOM 699 C CA . GLU A 1 97 ? -8.076 -3.981 14.033 1.00 98.50 97 GLU A CA 1
ATOM 700 C C . GLU A 1 97 ? -8.317 -3.427 15.444 1.00 98.50 97 GLU A C 1
ATOM 702 O O . GLU A 1 97 ? -8.734 -4.173 16.329 1.00 98.50 97 GLU A O 1
ATOM 707 N N . LYS A 1 98 ? -8.157 -2.111 15.651 1.00 98.00 98 LYS A N 1
ATOM 708 C CA . LYS A 1 98 ? -8.470 -1.468 16.939 1.00 98.00 98 LYS A CA 1
ATOM 709 C C . LYS A 1 98 ? -9.935 -1.668 17.334 1.00 98.00 98 LYS A C 1
ATOM 711 O O . LYS A 1 98 ? -10.216 -2.015 18.477 1.00 98.00 98 LYS A O 1
ATOM 716 N N . VAL A 1 99 ? -10.865 -1.476 16.397 1.00 98.00 99 VAL A N 1
ATOM 717 C CA . VAL A 1 99 ? -12.302 -1.682 16.654 1.00 98.00 99 VAL A CA 1
ATOM 718 C C . VAL A 1 99 ? -12.591 -3.144 17.001 1.00 98.00 99 VAL A C 1
ATOM 720 O O . VAL A 1 99 ? -13.328 -3.417 17.946 1.00 98.00 99 VAL A O 1
ATOM 723 N N . ALA A 1 100 ? -11.982 -4.091 16.286 1.00 97.12 100 ALA A N 1
ATOM 724 C CA . ALA A 1 100 ? -12.153 -5.516 16.554 1.00 97.12 100 ALA A CA 1
ATOM 725 C C . ALA A 1 100 ? -11.621 -5.921 17.940 1.00 97.12 100 ALA A C 1
ATOM 727 O O . ALA A 1 100 ? -12.258 -6.718 18.626 1.00 97.12 100 ALA A O 1
ATOM 728 N N . GLN A 1 101 ? -10.496 -5.344 18.377 1.00 97.25 101 GLN A N 1
ATOM 729 C CA . GLN A 1 101 ? -9.954 -5.562 19.723 1.00 97.25 101 GLN A CA 1
ATOM 730 C C . GLN A 1 101 ? -10.837 -4.971 20.833 1.00 97.25 101 GLN A C 1
ATOM 732 O O . GLN A 1 101 ? -10.813 -5.463 21.958 1.00 97.25 101 GLN A O 1
ATOM 737 N N . GLU A 1 102 ? -11.616 -3.926 20.548 1.00 96.56 102 GLU A N 1
ATOM 738 C CA . GLU A 1 102 ? -12.532 -3.321 21.523 1.00 96.56 102 GLU A CA 1
ATOM 739 C C . GLU A 1 102 ? -13.866 -4.068 21.619 1.00 96.56 102 GLU A C 1
ATOM 741 O O . GLU A 1 102 ? -14.440 -4.162 22.705 1.00 96.56 102 GLU A O 1
ATOM 746 N N . ALA A 1 103 ? -14.341 -4.644 20.514 1.00 95.88 103 ALA A N 1
ATOM 747 C CA . ALA A 1 103 ? -15.628 -5.332 20.408 1.00 95.88 103 ALA A CA 1
ATOM 748 C C . ALA A 1 103 ? -15.625 -6.760 21.002 1.00 95.88 103 ALA A C 1
ATOM 750 O O . ALA A 1 103 ? -16.192 -7.689 20.424 1.00 95.88 103 ALA A O 1
ATOM 751 N N . THR A 1 104 ? -14.980 -6.961 22.154 1.00 97.81 104 THR A N 1
ATOM 752 C CA . THR A 1 104 ? -14.922 -8.269 22.822 1.00 97.81 104 THR A CA 1
ATOM 753 C C . THR A 1 104 ? -16.171 -8.531 23.671 1.00 97.81 104 THR A C 1
ATOM 755 O O . THR A 1 104 ? -16.730 -7.597 24.256 1.00 97.81 104 THR A O 1
ATOM 758 N N . PRO A 1 105 ? -16.591 -9.804 23.828 1.00 98.06 105 PRO A N 1
ATOM 759 C CA . PRO A 1 105 ? -17.674 -10.161 24.745 1.00 98.06 105 PRO A CA 1
ATOM 760 C C . PRO A 1 105 ? -17.429 -9.699 26.189 1.00 98.06 105 PRO A C 1
ATOM 762 O O . PRO A 1 105 ? -18.371 -9.328 26.879 1.00 98.06 105 PRO A O 1
ATOM 765 N N . GLU A 1 106 ? -16.170 -9.680 26.640 1.00 97.75 106 GLU A N 1
ATOM 766 C CA . GLU A 1 106 ? -15.796 -9.203 27.977 1.00 97.75 106 GLU A CA 1
ATOM 767 C C . GLU A 1 106 ? -16.082 -7.706 28.154 1.00 97.75 106 GLU A C 1
ATOM 769 O O . GLU A 1 106 ? -16.702 -7.307 29.143 1.00 97.75 106 GLU A O 1
ATOM 774 N N . ASN A 1 107 ? -15.693 -6.876 27.180 1.00 97.94 107 ASN A N 1
ATOM 775 C CA . ASN A 1 107 ? -15.962 -5.439 27.224 1.00 97.94 107 ASN A CA 1
ATOM 776 C C . ASN A 1 107 ? -17.468 -5.147 27.194 1.00 97.94 107 ASN A C 1
ATOM 778 O O . ASN A 1 107 ? -17.934 -4.267 27.921 1.00 97.94 107 ASN A O 1
ATOM 782 N N . VAL A 1 108 ? -18.234 -5.914 26.410 1.00 97.75 108 VAL A N 1
ATOM 783 C CA . VAL A 1 108 ? -19.702 -5.821 26.378 1.00 97.75 108 VAL A CA 1
ATOM 784 C C . VAL A 1 108 ? -20.300 -6.198 27.735 1.00 97.75 108 VAL A C 1
ATOM 786 O O . VAL A 1 108 ? -21.040 -5.403 28.305 1.00 97.75 108 VAL A O 1
ATOM 789 N N . ALA A 1 109 ? -19.921 -7.342 28.309 1.00 98.31 109 ALA A N 1
ATOM 790 C CA . ALA A 1 109 ? -20.430 -7.789 29.608 1.00 98.31 109 ALA A CA 1
ATOM 791 C C . ALA A 1 109 ? -20.109 -6.795 30.740 1.00 98.31 109 ALA A C 1
ATOM 793 O O . ALA A 1 109 ? -20.933 -6.545 31.629 1.00 98.31 109 ALA A O 1
ATOM 794 N N . LYS A 1 110 ? -18.920 -6.179 30.698 1.00 98.12 110 LYS A N 1
ATOM 795 C CA . LYS A 1 110 ? -18.533 -5.116 31.632 1.00 98.12 110 LYS A CA 1
ATOM 796 C C . LYS A 1 110 ? -19.414 -3.876 31.472 1.00 98.12 110 LYS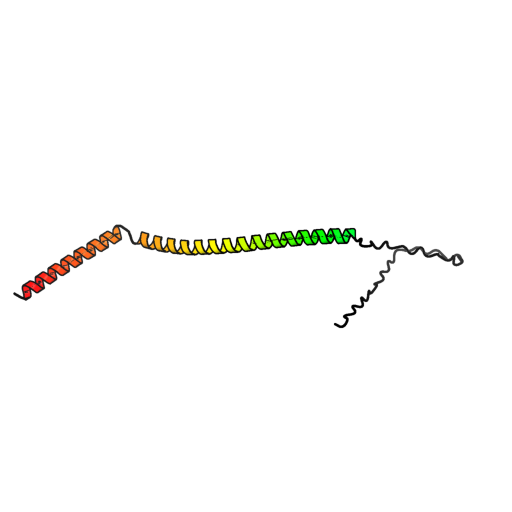 A C 1
ATOM 798 O O . LYS A 1 110 ? -19.871 -3.328 32.476 1.00 98.12 110 LYS A O 1
ATOM 803 N N . ALA A 1 111 ? -19.675 -3.446 30.237 1.00 98.00 111 ALA A N 1
ATOM 804 C CA . ALA A 1 111 ? -20.561 -2.318 29.961 1.00 98.00 111 ALA A CA 1
ATOM 805 C C . ALA A 1 111 ? -22.003 -2.600 30.423 1.00 98.00 111 ALA A C 1
ATOM 807 O O . ALA A 1 111 ? -22.594 -1.770 31.109 1.00 98.00 111 ALA A O 1
ATOM 808 N N . GLU A 1 112 ? -22.541 -3.787 30.132 1.00 98.38 112 GLU A N 1
ATOM 809 C CA . GLU A 1 112 ? -23.875 -4.215 30.576 1.00 98.38 112 GLU A CA 1
ATOM 810 C C . GLU A 1 112 ? -24.004 -4.208 32.104 1.00 98.38 112 GLU A C 1
ATOM 812 O O . GLU A 1 112 ? -24.983 -3.692 32.650 1.00 98.38 112 GLU A O 1
ATOM 817 N N . THR A 1 113 ? -22.993 -4.728 32.805 1.00 98.62 113 THR A N 1
ATOM 818 C CA . THR A 1 113 ? -22.956 -4.727 34.274 1.00 98.62 113 THR A CA 1
ATOM 819 C C . THR A 1 113 ? -22.946 -3.300 34.818 1.00 98.62 113 THR A C 1
ATOM 821 O O . THR A 1 113 ? -23.770 -2.964 35.668 1.00 98.62 113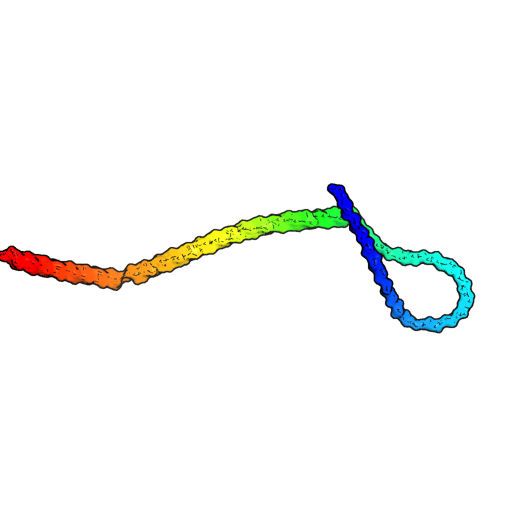 THR A O 1
ATOM 824 N N . SER A 1 114 ? -22.082 -2.434 34.276 1.00 98.56 114 SER A N 1
ATOM 825 C CA . SER A 1 114 ? -21.987 -1.028 34.688 1.00 98.56 114 SER A CA 1
ATOM 826 C C . SER A 1 114 ? -23.301 -0.269 34.480 1.00 98.56 114 SER A C 1
ATOM 828 O O . SER A 1 114 ? -23.688 0.536 35.331 1.00 98.56 114 SER A O 1
ATOM 830 N N . VAL A 1 115 ? -24.001 -0.521 33.368 1.00 98.75 115 VAL A N 1
ATOM 831 C CA . VAL A 1 115 ? -25.320 0.068 33.099 1.00 98.75 115 VAL A CA 1
ATOM 832 C C . VAL A 1 115 ? -26.334 -0.422 34.126 1.00 98.75 115 VAL A C 1
ATOM 834 O O . VAL A 1 115 ? -26.996 0.398 34.754 1.00 98.75 115 VAL A O 1
ATOM 837 N N . LYS A 1 116 ? -26.414 -1.736 34.365 1.00 98.62 116 LYS A N 1
ATOM 838 C CA . LYS A 1 116 ? -27.352 -2.323 35.332 1.00 98.62 116 LYS A CA 1
ATOM 839 C C . LYS A 1 116 ? -27.150 -1.773 36.744 1.00 98.62 116 LYS A C 1
ATOM 841 O O . LYS A 1 116 ? -28.123 -1.438 37.417 1.00 98.62 116 LYS A O 1
ATOM 846 N N . GLU A 1 117 ? -25.903 -1.667 37.195 1.00 98.69 117 GLU A N 1
ATOM 847 C CA . GLU A 1 117 ? -25.575 -1.098 38.505 1.00 98.69 117 GLU A CA 1
ATOM 848 C C . GLU A 1 117 ? -25.981 0.373 38.600 1.00 98.69 117 GLU A C 1
ATOM 850 O O . GLU A 1 117 ? -26.646 0.762 39.560 1.00 98.69 117 GLU A O 1
ATOM 855 N N . THR A 1 118 ? -25.655 1.171 37.581 1.00 98.69 118 THR A N 1
ATOM 856 C CA . THR A 1 118 ? -26.018 2.595 37.536 1.00 98.69 118 THR A CA 1
ATOM 857 C C . THR A 1 118 ? -27.534 2.777 37.540 1.00 98.69 118 THR A C 1
ATOM 859 O O . THR A 1 118 ? -28.053 3.575 38.316 1.00 98.69 118 THR A O 1
ATOM 862 N N . THR A 1 119 ? -28.267 1.998 36.741 1.00 98.69 119 THR A N 1
ATOM 863 C CA . THR A 1 119 ? -29.736 2.015 36.727 1.00 98.69 119 THR A CA 1
ATOM 864 C C . THR A 1 119 ? -30.306 1.683 38.103 1.00 98.69 119 THR A C 1
ATOM 866 O O . THR A 1 119 ? -31.165 2.409 38.596 1.00 98.69 119 THR A O 1
ATOM 869 N N . ASN A 1 120 ? -29.790 0.648 38.771 1.00 98.62 120 ASN A N 1
ATOM 870 C CA . ASN A 1 120 ? -30.245 0.284 40.113 1.00 98.62 120 ASN A CA 1
ATOM 871 C C . ASN A 1 120 ? -29.975 1.389 41.146 1.00 98.62 120 ASN A C 1
ATOM 873 O O . ASN A 1 120 ? -30.788 1.588 42.050 1.00 98.62 120 ASN A O 1
ATOM 877 N N . GLN A 1 121 ? -28.840 2.089 41.047 1.00 98.62 121 GLN A N 1
ATOM 878 C CA . GLN A 1 121 ? -28.519 3.216 41.928 1.00 98.62 121 GLN A CA 1
ATOM 879 C C . GLN A 1 121 ? -29.457 4.403 41.685 1.00 98.62 121 GLN A C 1
ATOM 881 O O . GLN A 1 121 ? -29.969 4.976 42.645 1.00 98.62 121 GLN A O 1
ATOM 886 N N . VAL A 1 122 ? -29.732 4.729 40.419 1.00 98.56 122 VAL A N 1
ATOM 887 C CA . VAL A 1 122 ? -30.679 5.789 40.045 1.00 98.56 122 VAL A CA 1
ATOM 888 C C . VAL A 1 122 ? -32.073 5.476 40.580 1.00 98.56 122 VAL A C 1
ATOM 890 O O . VAL A 1 122 ? -32.631 6.305 41.289 1.00 98.56 122 VAL A O 1
ATOM 893 N N . SER A 1 123 ? -32.599 4.266 40.362 1.00 98.38 123 SER A N 1
ATOM 894 C CA . SER A 1 123 ? -33.930 3.896 40.865 1.00 98.38 123 SER A CA 1
ATOM 895 C C . SER A 1 123 ? -34.031 3.970 42.391 1.00 98.38 123 SER A C 1
ATOM 897 O O . SER A 1 123 ? -35.053 4.385 42.934 1.00 98.38 123 SER A O 1
ATOM 899 N N . GLN A 1 124 ? -32.971 3.597 43.114 1.00 98.25 124 GLN A N 1
ATOM 900 C CA . GLN A 1 124 ? -32.933 3.757 44.571 1.00 98.25 124 GLN A CA 1
ATOM 901 C C . GLN A 1 124 ? -32.941 5.232 44.987 1.00 98.25 124 GLN A C 1
ATOM 903 O O . GLN A 1 124 ? -33.671 5.599 45.908 1.00 98.25 124 GLN A O 1
ATOM 908 N N . ALA A 1 125 ? -32.168 6.077 44.303 1.00 98.25 125 ALA A N 1
ATOM 909 C CA . ALA A 1 125 ? -32.139 7.511 44.563 1.00 98.25 125 ALA A CA 1
ATOM 910 C C . ALA A 1 125 ? -33.497 8.173 44.270 1.00 98.25 125 ALA A C 1
ATOM 912 O O . ALA A 1 125 ? -33.984 8.948 45.088 1.00 98.25 125 ALA A O 1
ATOM 913 N N . GLU A 1 126 ? -34.145 7.827 43.156 1.00 97.88 126 GLU A N 1
ATOM 914 C CA . GLU A 1 126 ? -35.481 8.319 42.792 1.00 9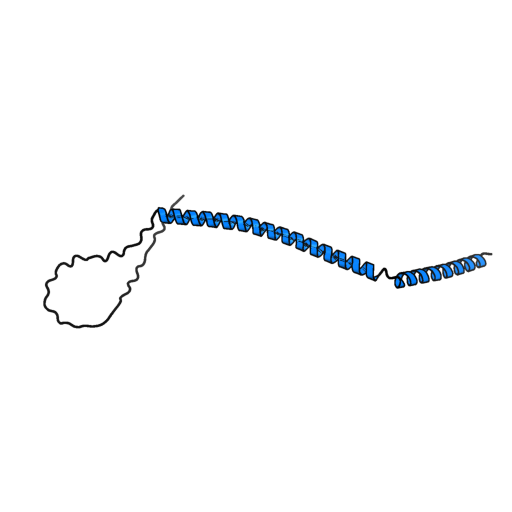7.88 126 GLU A CA 1
ATOM 915 C C . GLU A 1 126 ? -36.533 7.944 43.841 1.00 97.88 126 GLU A C 1
ATOM 917 O O . GLU A 1 126 ? -37.330 8.788 44.263 1.00 97.88 126 GLU A O 1
ATOM 922 N N . ASN A 1 127 ? -36.498 6.699 44.324 1.00 97.44 127 ASN A N 1
ATOM 923 C CA . ASN A 1 127 ? -37.380 6.243 45.395 1.00 97.44 127 ASN A CA 1
ATOM 924 C C . ASN A 1 127 ? -37.133 7.014 46.702 1.00 97.44 127 ASN A C 1
ATOM 926 O O . ASN A 1 127 ? -38.089 7.423 47.361 1.00 97.44 127 ASN A O 1
ATOM 930 N N . ALA A 1 128 ? -35.869 7.258 47.066 1.00 97.44 128 ALA A N 1
ATOM 931 C CA . ALA A 1 128 ? -35.516 8.014 48.268 1.00 97.44 128 ALA A CA 1
ATOM 932 C C . ALA A 1 128 ? -35.957 9.488 48.191 1.00 97.44 128 ALA A C 1
ATOM 934 O O . ALA A 1 128 ? -36.470 10.038 49.169 1.00 97.44 128 ALA A O 1
ATOM 935 N N . VAL A 1 129 ? -35.799 10.122 47.023 1.00 97.69 129 VAL A N 1
ATOM 936 C CA . VAL A 1 129 ? -36.283 11.488 46.774 1.00 97.69 129 VAL A CA 1
ATOM 937 C C . VAL A 1 129 ? -37.804 11.543 46.877 1.00 97.69 129 VAL A C 1
ATOM 939 O O . VAL A 1 129 ? -38.324 12.414 47.570 1.00 97.69 129 VAL A O 1
ATOM 942 N N . SER A 1 130 ? -38.508 10.597 46.250 1.00 96.44 130 SER A N 1
ATOM 943 C CA . SER A 1 130 ? -39.975 10.533 46.286 1.00 96.44 130 SER A CA 1
ATOM 944 C C . SER A 1 130 ? -40.496 10.396 47.717 1.00 96.44 130 SER A C 1
ATOM 946 O O . SER A 1 130 ? -41.394 11.129 48.118 1.00 96.44 130 SER A O 1
ATOM 948 N N . ALA A 1 131 ? -39.875 9.524 48.518 1.00 96.12 131 ALA A N 1
ATOM 949 C CA . ALA A 1 131 ? -40.229 9.333 49.922 1.00 96.12 131 ALA A CA 1
ATOM 950 C C . ALA A 1 131 ? -39.965 10.568 50.803 1.00 96.12 131 ALA A C 1
ATOM 952 O O . ALA A 1 131 ? -40.608 10.728 51.832 1.00 96.12 131 ALA A O 1
ATOM 953 N N . SER A 1 132 ? -39.032 11.443 50.413 1.00 95.25 132 SER A N 1
ATOM 954 C CA . SER A 1 132 ? -38.702 12.663 51.166 1.00 95.25 132 SER A CA 1
ATOM 955 C C . SER A 1 132 ? -39.646 13.839 50.874 1.00 95.25 132 SER A C 1
ATOM 957 O O . SER A 1 132 ? -39.537 14.876 51.523 1.00 95.25 132 SER A O 1
ATOM 959 N N . GLN A 1 133 ? -40.525 13.714 49.873 1.00 92.62 133 GLN A N 1
ATOM 960 C CA . GLN A 1 133 ? -41.469 14.764 49.458 1.00 92.62 133 GLN A CA 1
ATOM 961 C C . GLN A 1 133 ? -42.912 14.522 49.934 1.00 92.62 133 GLN A C 1
ATOM 963 O O . GLN A 1 133 ? -43.746 15.418 49.799 1.00 92.62 133 GLN A O 1
ATOM 968 N N . THR A 1 134 ? -43.203 13.333 50.468 1.00 71.88 134 THR A N 1
ATOM 969 C CA . THR A 1 134 ? -44.463 12.959 51.141 1.00 71.88 134 THR A CA 1
ATOM 970 C C . THR A 1 134 ? -44.388 13.184 52.639 1.00 71.88 134 THR A C 1
ATOM 972 O O . THR A 1 134 ? -45.386 13.692 53.194 1.00 71.88 134 THR A O 1
#

Organism: Streptococcus anginosus (NCBI:txid1328)

Sequence (134 aa):
MNKVSKTLMTTVATVAVVGAGQVVQAEDVQPKEIKGTEATQSKATVTKEEVATSQTKVDTATAAVEAQSKSTNQAQKDVRTAENTVKTETTNVAQAEKVAQEATPENVAKAETSVKETTNQVSQAENAVSASQT

Secondary structure (DSSP, 8-state):
----------PPPP------------------------------PPPHHHHHHHHHHHHHHHHHHHHHHHHHHHHHHHHHHHHHHHHHHHHHHHHHHHHHHH--HHHHHHHHHHHHHHHHHHHHHHHHHHHTT-

pLDDT: mean 78.55, std 26.95, range [30.14, 98.88]

Radius of gyration: 49.35 Å; chains: 1; bounding box: 126×48×108 Å